Protein AF-A8ZWJ5-F1 (afdb_monomer)

Solvent-accessible surface area (backbone atoms only — not comparable to full-atom values): 8245 Å² total; per-residue (Å²): 137,86,63,91,64,47,52,75,66,52,48,45,40,52,49,36,50,34,29,23,76,35,52,59,56,53,98,83,34,82,78,17,45,70,79,47,40,74,62,24,52,53,44,32,35,52,58,47,61,75,45,59,69,69,56,41,52,49,50,57,50,48,49,54,46,48,30,52,50,44,33,36,75,68,66,72,33,96,45,52,50,66,75,50,54,60,73,55,29,31,52,45,48,53,48,31,53,73,40,68,81,63,30,38,52,52,47,51,56,50,46,66,50,43,49,61,23,40,58,65,36,69,68,48,24,62,75,70,70,58,79,79,92,62,86,76,62,70,88,69,74,70,80,71,133

Organism: Desulfosudis oleivorans (strain DSM 6200 / JCM 39069 / Hxd3) (NCBI:txid96561)

Nearest PDB structures (foldseek):
  8a40-assembly1_U  TM=2.689E-01  e=6.276E+00  Homo sapiens
  6o9l-assembly1_U  TM=2.868E-01  e=8.844E+00  Homo sapiens

Structure (mmCIF, N/CA/C/O backbone):
data_AF-A8ZWJ5-F1
#
_entry.id   AF-A8ZWJ5-F1
#
loop_
_atom_site.group_PDB
_atom_site.id
_atom_site.type_symbol
_atom_site.label_atom_id
_atom_site.label_alt_id
_atom_site.label_comp_id
_atom_site.label_asym_id
_atom_site.label_entity_id
_atom_site.label_seq_id
_atom_site.pdbx_PDB_ins_code
_atom_site.Cartn_x
_atom_site.Cartn_y
_atom_site.Cartn_z
_atom_site.occupancy
_atom_site.B_iso_or_equiv
_atom_site.auth_seq_id
_atom_site.auth_comp_id
_atom_site.auth_asym_id
_atom_site.auth_atom_id
_atom_site.pdbx_PDB_model_num
ATOM 1 N N . MET A 1 1 ? -14.281 1.307 -13.257 1.00 54.66 1 MET A N 1
ATOM 2 C CA . MET A 1 1 ? -14.278 -0.013 -12.594 1.00 54.66 1 MET A CA 1
ATOM 3 C C . MET A 1 1 ? -15.153 0.008 -11.354 1.00 54.66 1 MET A C 1
ATOM 5 O O . MET A 1 1 ? -15.077 0.962 -10.582 1.00 54.66 1 MET A O 1
ATOM 9 N N . ALA A 1 2 ? -15.980 -1.021 -11.184 1.00 68.00 2 ALA A N 1
ATOM 10 C CA . ALA A 1 2 ? -16.672 -1.304 -9.934 1.00 68.00 2 ALA A CA 1
ATOM 11 C C . ALA A 1 2 ? -15.843 -2.343 -9.166 1.00 68.00 2 ALA A C 1
ATOM 13 O O . ALA A 1 2 ? -15.641 -3.449 -9.656 1.00 68.00 2 ALA A O 1
ATOM 14 N N . TYR A 1 3 ? -15.316 -1.959 -8.008 1.00 74.25 3 TYR A N 1
ATOM 15 C CA . TYR A 1 3 ? -14.618 -2.867 -7.098 1.00 74.25 3 TYR A CA 1
ATOM 16 C C . TYR A 1 3 ? -15.647 -3.691 -6.315 1.00 74.25 3 TYR A C 1
ATOM 18 O O . TYR A 1 3 ? -16.738 -3.197 -6.019 1.00 74.25 3 TYR A O 1
ATOM 26 N N . ARG A 1 4 ? -15.318 -4.941 -5.982 1.00 78.12 4 ARG A N 1
ATOM 27 C CA . ARG A 1 4 ? -16.209 -5.846 -5.241 1.00 78.12 4 ARG A CA 1
ATOM 28 C C . ARG A 1 4 ? -16.237 -5.522 -3.754 1.00 78.12 4 ARG A C 1
ATOM 30 O O . ARG A 1 4 ? -17.282 -5.667 -3.123 1.00 78.12 4 ARG A O 1
ATOM 37 N N . THR A 1 5 ? -15.108 -5.100 -3.183 1.00 86.50 5 THR A N 1
ATOM 38 C CA . THR A 1 5 ? -14.976 -4.938 -1.729 1.00 86.50 5 THR A CA 1
ATOM 39 C C . THR A 1 5 ? -14.515 -3.546 -1.326 1.00 86.50 5 THR A C 1
ATOM 41 O O . THR A 1 5 ? -14.994 -3.017 -0.320 1.00 86.50 5 THR A O 1
ATOM 44 N N . LEU A 1 6 ? -13.611 -2.921 -2.066 1.00 89.31 6 LEU A N 1
ATOM 45 C CA . LEU A 1 6 ? -13.140 -1.575 -1.765 1.00 89.31 6 LEU A CA 1
ATOM 46 C C . LEU A 1 6 ? -14.089 -0.517 -2.339 1.00 89.31 6 LEU A C 1
ATOM 48 O O . LEU A 1 6 ? -14.586 -0.619 -3.453 1.00 89.31 6 LEU A O 1
ATOM 52 N N . SER A 1 7 ? -14.319 0.562 -1.597 1.00 92.06 7 SER A N 1
ATOM 53 C CA . SER A 1 7 ? -14.904 1.770 -2.190 1.00 92.06 7 SER A CA 1
ATOM 54 C C . SER A 1 7 ? -13.921 2.415 -3.173 1.00 92.06 7 SER A C 1
ATOM 56 O O . SER A 1 7 ? -12.703 2.261 -3.046 1.00 92.06 7 SER A O 1
ATOM 58 N N . ARG A 1 8 ? -14.425 3.237 -4.104 1.00 90.38 8 ARG A N 1
ATOM 59 C CA . ARG A 1 8 ? -13.576 3.992 -5.046 1.00 90.38 8 ARG A CA 1
ATOM 60 C C . ARG A 1 8 ? -12.475 4.785 -4.335 1.00 90.38 8 ARG A C 1
ATOM 62 O O . ARG A 1 8 ? -11.346 4.832 -4.810 1.00 90.38 8 ARG A O 1
ATOM 69 N N . ARG A 1 9 ? -12.794 5.372 -3.179 1.00 92.00 9 ARG A N 1
ATOM 70 C CA . ARG A 1 9 ? -11.829 6.120 -2.370 1.00 92.00 9 ARG A CA 1
ATOM 71 C C . ARG A 1 9 ? -10.761 5.217 -1.749 1.00 92.00 9 ARG A C 1
ATOM 73 O O . ARG A 1 9 ? -9.591 5.572 -1.766 1.00 92.00 9 ARG A O 1
ATOM 80 N N . GLN A 1 10 ? -11.139 4.053 -1.228 1.00 93.75 10 GLN A N 1
ATOM 81 C CA . GLN A 1 10 ? -10.179 3.093 -0.670 1.00 93.75 10 GLN A CA 1
ATOM 82 C C . GLN A 1 10 ? -9.230 2.547 -1.735 1.00 93.75 10 GLN A C 1
ATOM 84 O O . GLN A 1 10 ? -8.036 2.443 -1.475 1.00 93.75 10 GLN A O 1
ATOM 89 N N . ALA A 1 11 ? -9.730 2.288 -2.944 1.00 92.31 11 ALA A N 1
ATOM 90 C CA . ALA A 1 11 ? -8.881 1.908 -4.068 1.00 92.31 11 ALA A CA 1
ATOM 91 C C . ALA A 1 11 ? -7.889 3.023 -4.447 1.00 92.31 11 ALA A C 1
ATOM 93 O O . ALA A 1 11 ? -6.722 2.743 -4.690 1.00 92.31 11 ALA A O 1
ATOM 94 N N . GLN A 1 12 ? -8.311 4.294 -4.426 1.00 92.88 12 GLN A N 1
ATOM 95 C CA . GLN A 1 12 ? -7.409 5.433 -4.657 1.00 92.88 12 GLN A CA 1
ATOM 96 C C . GLN A 1 12 ? -6.329 5.565 -3.578 1.00 92.88 12 GLN A C 1
ATOM 98 O O . GLN A 1 12 ? -5.187 5.891 -3.896 1.00 92.88 12 GLN A O 1
ATOM 103 N N . ILE A 1 13 ? -6.672 5.307 -2.313 1.00 94.38 13 ILE A N 1
ATOM 104 C CA . ILE A 1 13 ? -5.694 5.281 -1.219 1.00 94.38 13 ILE A CA 1
ATOM 105 C C . ILE A 1 13 ? -4.692 4.154 -1.458 1.00 94.38 13 ILE A C 1
ATOM 107 O O . ILE A 1 13 ? -3.491 4.402 -1.447 1.00 94.38 13 ILE A O 1
ATOM 111 N N . LEU A 1 14 ? -5.175 2.939 -1.731 1.00 92.88 14 LEU A N 1
ATOM 112 C CA . LEU A 1 14 ? -4.317 1.786 -1.988 1.00 92.88 14 LEU A CA 1
ATOM 113 C C . LEU A 1 14 ? -3.399 2.030 -3.194 1.00 92.88 14 LEU A C 1
ATOM 115 O O . LEU A 1 14 ? -2.212 1.738 -3.113 1.00 92.88 14 LEU A O 1
ATOM 119 N N . LEU A 1 15 ? -3.908 2.653 -4.260 1.00 92.38 15 LEU A N 1
ATOM 120 C CA . LEU A 1 15 ? -3.113 3.069 -5.414 1.00 92.38 15 LEU A CA 1
ATOM 121 C C . LEU A 1 15 ? -1.992 4.036 -5.022 1.00 92.38 15 LEU A C 1
ATOM 123 O O . LEU A 1 15 ? -0.844 3.828 -5.401 1.00 92.38 15 LEU A O 1
ATOM 127 N N . ALA A 1 16 ? -2.310 5.085 -4.261 1.00 92.25 16 ALA A N 1
ATOM 128 C CA . ALA A 1 16 ? -1.316 6.056 -3.809 1.00 92.25 16 ALA A CA 1
ATOM 129 C C . ALA A 1 16 ? -0.244 5.398 -2.923 1.00 92.25 16 ALA A C 1
ATOM 131 O O . ALA A 1 16 ? 0.942 5.678 -3.075 1.00 92.25 16 ALA A O 1
ATOM 132 N N . LEU A 1 17 ? -0.642 4.466 -2.057 1.00 91.88 17 LEU A N 1
ATOM 133 C CA . LEU A 1 17 ? 0.293 3.665 -1.268 1.00 91.88 17 LEU A CA 1
ATOM 134 C C . LEU A 1 17 ? 1.174 2.785 -2.160 1.00 91.88 17 LEU A C 1
ATOM 136 O O . LEU A 1 17 ? 2.387 2.771 -1.979 1.00 91.88 17 LEU A O 1
ATOM 140 N N . GLY A 1 18 ? 0.594 2.128 -3.166 1.00 90.31 18 GLY A N 1
ATOM 141 C CA . GLY A 1 18 ? 1.338 1.333 -4.141 1.00 90.31 18 GLY A CA 1
ATOM 142 C C . GLY A 1 18 ? 2.395 2.148 -4.883 1.00 90.31 18 GLY A C 1
ATOM 143 O O . GLY A 1 18 ? 3.528 1.695 -5.009 1.00 90.31 18 GLY A O 1
ATOM 144 N N . ARG A 1 19 ? 2.069 3.383 -5.282 1.00 89.06 19 ARG A N 1
ATOM 145 C CA . ARG A 1 19 ? 3.024 4.319 -5.902 1.00 89.06 19 ARG A CA 1
ATOM 146 C C . ARG A 1 19 ? 4.182 4.695 -4.982 1.00 89.06 19 ARG A C 1
ATOM 148 O O . ARG A 1 19 ? 5.304 4.801 -5.447 1.00 89.06 19 ARG A O 1
ATOM 155 N N . GLY A 1 20 ? 3.912 4.884 -3.691 1.00 87.38 20 GLY A N 1
ATOM 156 C CA . GLY A 1 20 ? 4.958 5.184 -2.711 1.00 87.38 20 GLY A CA 1
ATOM 157 C C . GLY A 1 20 ? 5.842 3.987 -2.361 1.00 87.38 20 GLY A C 1
ATOM 158 O O . GLY A 1 20 ? 6.990 4.177 -1.980 1.00 87.38 20 GLY A O 1
ATOM 159 N N . MET A 1 21 ? 5.315 2.762 -2.449 1.00 89.56 21 MET A N 1
ATOM 160 C CA . MET A 1 21 ? 6.057 1.542 -2.104 1.00 89.56 21 MET A CA 1
ATOM 161 C C . MET A 1 21 ? 6.813 0.938 -3.288 1.00 89.56 21 MET A C 1
ATOM 163 O O . MET A 1 21 ? 7.826 0.275 -3.081 1.00 89.56 21 MET A O 1
ATOM 167 N N . ILE A 1 22 ? 6.299 1.122 -4.504 1.00 86.81 22 ILE A N 1
ATOM 168 C CA . ILE A 1 22 ? 6.894 0.647 -5.756 1.00 86.81 22 ILE A CA 1
ATOM 169 C C . ILE A 1 22 ? 6.909 1.827 -6.743 1.00 86.81 22 ILE A C 1
ATOM 171 O O . ILE A 1 22 ? 6.097 1.862 -7.683 1.00 86.81 22 ILE A O 1
ATOM 175 N N . PRO A 1 23 ? 7.773 2.831 -6.498 1.00 80.94 23 PRO A N 1
ATOM 176 C CA . PRO A 1 23 ? 7.912 3.967 -7.394 1.00 80.94 23 PRO A CA 1
ATOM 177 C C . PRO A 1 23 ? 8.493 3.521 -8.736 1.00 80.94 23 PRO A C 1
ATOM 179 O O . PRO A 1 23 ? 9.144 2.477 -8.850 1.00 80.94 23 PRO A O 1
ATOM 182 N N . ALA A 1 24 ? 8.265 4.320 -9.772 1.00 76.00 24 ALA A N 1
ATOM 183 C CA . ALA A 1 24 ? 8.962 4.118 -11.034 1.00 76.00 24 ALA A CA 1
ATOM 184 C C . ALA A 1 24 ? 10.446 4.485 -10.857 1.00 76.00 24 ALA A C 1
ATOM 186 O O . ALA A 1 24 ? 10.767 5.627 -10.542 1.00 76.00 24 ALA A O 1
ATOM 187 N N . GLY A 1 25 ? 11.369 3.552 -11.102 1.00 66.06 25 GLY A N 1
ATOM 188 C CA . GLY A 1 25 ? 12.816 3.784 -10.967 1.00 66.06 25 GLY A CA 1
ATOM 189 C C . GLY A 1 25 ? 13.435 4.614 -12.102 1.00 66.06 25 GLY A C 1
ATOM 190 O O . GLY A 1 25 ? 14.643 4.540 -12.340 1.00 66.06 25 GLY A O 1
ATOM 191 N N . GLY A 1 26 ? 12.616 5.361 -12.848 1.00 67.12 26 GLY A N 1
ATOM 192 C CA . GLY A 1 26 ? 13.038 6.186 -13.976 1.00 67.12 26 GLY A CA 1
ATOM 193 C C . GLY A 1 26 ? 13.740 5.372 -15.080 1.00 67.12 26 GLY A C 1
ATOM 194 O O . GLY A 1 26 ? 13.241 4.312 -15.461 1.00 67.12 26 GLY A O 1
ATOM 195 N N . PRO A 1 27 ? 14.888 5.833 -15.614 1.00 55.75 27 PRO A N 1
ATOM 196 C CA . PRO A 1 27 ? 15.546 5.214 -16.770 1.00 55.75 27 PRO A CA 1
ATOM 197 C C . PRO A 1 27 ? 16.119 3.810 -16.509 1.00 55.75 27 PRO A C 1
ATOM 199 O O . PRO A 1 27 ? 16.469 3.121 -17.463 1.00 55.75 27 PRO A O 1
ATOM 202 N N . HIS A 1 28 ? 16.215 3.373 -15.248 1.00 54.84 28 HIS A N 1
ATOM 203 C CA . HIS A 1 28 ? 16.781 2.068 -14.883 1.00 54.84 28 HIS A CA 1
ATOM 204 C C . HIS A 1 28 ? 15.722 0.998 -14.582 1.00 54.84 28 HIS A C 1
ATOM 206 O O . HIS A 1 28 ? 15.992 -0.185 -14.763 1.00 54.84 28 HIS A O 1
ATOM 212 N N . PHE A 1 29 ? 14.520 1.399 -14.157 1.00 61.22 29 PHE A N 1
ATOM 213 C CA . PHE A 1 29 ? 13.393 0.505 -13.880 1.00 61.22 29 PHE A CA 1
ATOM 214 C C . PHE A 1 29 ? 12.093 1.182 -14.324 1.00 61.22 29 PHE A C 1
ATOM 216 O O . PHE A 1 29 ? 11.485 1.951 -13.580 1.00 61.22 29 PHE A O 1
ATOM 223 N N . ALA A 1 30 ? 11.662 0.888 -15.551 1.00 66.12 30 ALA A 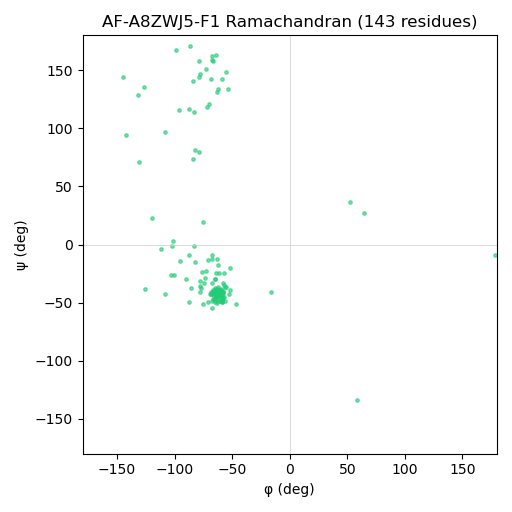N 1
ATOM 224 C CA . ALA A 1 30 ? 10.508 1.541 -16.171 1.00 66.12 30 ALA A CA 1
ATOM 225 C C . ALA A 1 30 ? 9.150 1.140 -15.557 1.00 66.12 30 ALA A C 1
ATOM 227 O O . ALA A 1 30 ? 8.145 1.794 -15.825 1.00 66.12 30 ALA A O 1
ATOM 228 N N . LEU A 1 31 ? 9.094 0.082 -14.737 1.00 75.94 31 LEU A N 1
ATOM 229 C CA . LEU A 1 31 ? 7.840 -0.456 -14.210 1.00 75.94 31 LEU A CA 1
ATOM 230 C C . LEU A 1 31 ? 7.655 -0.166 -12.712 1.00 75.94 31 LEU A C 1
ATOM 232 O O . LEU A 1 31 ? 8.129 -0.905 -11.856 1.00 75.94 31 LEU A O 1
ATOM 236 N N . GLY A 1 32 ? 6.906 0.893 -12.408 1.00 79.62 32 GLY A N 1
ATOM 237 C CA . GLY A 1 32 ? 6.328 1.155 -11.077 1.00 79.62 32 GLY A CA 1
ATOM 238 C C . GLY A 1 32 ? 4.855 0.731 -10.967 1.00 79.62 32 GLY A C 1
ATOM 239 O O . GLY A 1 32 ? 4.189 0.538 -11.987 1.00 79.62 32 GLY A O 1
ATOM 240 N N . ALA A 1 33 ? 4.302 0.678 -9.749 1.00 80.81 33 ALA A N 1
ATOM 241 C CA . ALA A 1 33 ? 2.908 0.264 -9.502 1.00 80.81 33 ALA A CA 1
ATOM 242 C C . ALA A 1 33 ? 1.856 1.100 -10.252 1.00 80.81 33 ALA A C 1
ATOM 244 O O . ALA A 1 33 ? 0.758 0.615 -10.521 1.00 80.81 33 ALA A O 1
ATOM 245 N N . VAL A 1 34 ? 2.171 2.346 -10.615 1.00 83.06 34 VAL A N 1
ATOM 246 C CA . VAL A 1 34 ? 1.265 3.201 -11.398 1.00 83.06 34 VAL A CA 1
ATOM 247 C C . VAL A 1 34 ? 1.001 2.660 -12.809 1.00 83.06 34 VAL A C 1
ATOM 249 O O . VAL A 1 34 ? -0.086 2.866 -13.336 1.00 83.06 34 VAL A 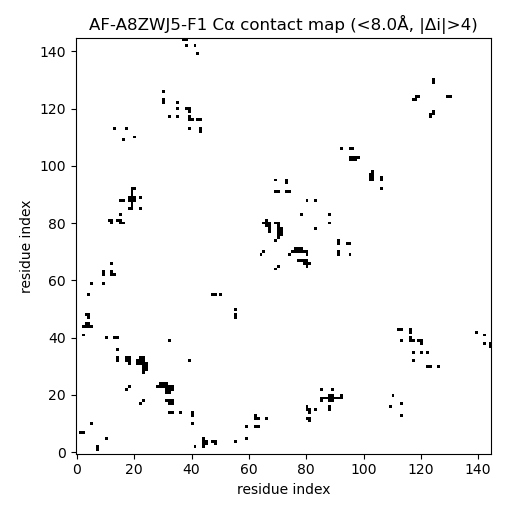O 1
ATOM 252 N N . HIS A 1 35 ? 1.953 1.935 -13.402 1.00 82.81 35 HIS A N 1
ATOM 253 C CA . HIS A 1 35 ? 1.880 1.490 -14.799 1.00 82.81 35 HIS A CA 1
ATOM 254 C C . HIS A 1 35 ? 0.930 0.313 -15.007 1.00 82.81 35 HIS A C 1
ATOM 256 O O . HIS A 1 35 ? 0.412 0.123 -16.099 1.00 82.81 35 HIS A O 1
ATOM 262 N N . VAL A 1 36 ? 0.686 -0.458 -13.949 1.00 80.25 36 VAL A N 1
ATOM 263 C CA . VAL A 1 36 ? -0.199 -1.632 -13.955 1.00 80.25 36 VAL A CA 1
ATOM 264 C C . VAL A 1 36 ? -1.352 -1.473 -12.966 1.00 80.25 36 VAL A C 1
ATOM 266 O O . VAL A 1 36 ? -1.923 -2.460 -12.501 1.00 80.25 36 VAL A O 1
ATOM 269 N N . ALA A 1 37 ? -1.676 -0.220 -12.621 1.00 83.69 37 ALA A N 1
ATOM 270 C CA . ALA A 1 37 ? -2.633 0.156 -11.584 1.00 83.69 37 ALA A CA 1
ATOM 271 C C . ALA A 1 37 ? -3.942 -0.631 -11.667 1.00 83.69 37 ALA A C 1
ATOM 273 O O . ALA A 1 37 ? -4.358 -1.236 -10.682 1.00 83.69 37 ALA A O 1
ATOM 274 N N . ASP A 1 38 ? -4.552 -0.676 -12.848 1.00 83.00 38 ASP A N 1
ATOM 275 C CA . ASP A 1 38 ? -5.857 -1.308 -13.037 1.00 83.00 38 ASP A CA 1
ATOM 276 C C . ASP A 1 38 ? -5.817 -2.821 -12.787 1.00 83.00 38 ASP A C 1
ATOM 278 O O . ASP A 1 38 ? -6.729 -3.386 -12.180 1.00 83.00 38 ASP A O 1
ATOM 282 N N . GLN A 1 39 ? -4.725 -3.477 -13.179 1.00 84.31 39 GLN A N 1
ATOM 283 C CA . GLN A 1 39 ? -4.562 -4.922 -13.054 1.00 84.31 39 GLN A CA 1
ATOM 284 C C . GLN A 1 39 ? -4.276 -5.314 -11.604 1.00 84.31 39 GLN A C 1
ATOM 286 O O . GLN A 1 39 ? -4.957 -6.176 -11.045 1.00 84.31 39 GLN A O 1
ATOM 291 N N . TRP A 1 40 ? -3.288 -4.685 -10.959 1.00 86.88 40 TRP A N 1
ATOM 292 C CA . TRP A 1 40 ? -2.917 -5.090 -9.604 1.00 86.88 40 TRP A CA 1
ATOM 293 C C . TRP A 1 40 ? -3.943 -4.631 -8.563 1.00 86.88 40 TRP A C 1
ATOM 295 O O . TRP A 1 40 ? -4.185 -5.368 -7.610 1.00 86.88 40 TRP A O 1
ATOM 305 N N . LEU A 1 41 ? -4.609 -3.481 -8.743 1.00 88.88 41 LEU A N 1
ATOM 306 C CA . LEU A 1 41 ? -5.685 -3.059 -7.835 1.00 88.88 41 LEU A CA 1
ATOM 307 C C . LEU A 1 41 ? -6.874 -4.015 -7.895 1.00 88.88 41 LEU A C 1
ATOM 309 O O . LEU A 1 41 ? -7.427 -4.353 -6.849 1.00 88.88 41 LEU A O 1
ATOM 313 N N . ALA A 1 42 ? -7.251 -4.479 -9.091 1.00 86.56 42 ALA A N 1
ATOM 314 C CA . ALA A 1 42 ? -8.300 -5.482 -9.239 1.00 86.56 42 ALA A CA 1
ATOM 315 C C . ALA A 1 42 ? -7.917 -6.798 -8.543 1.00 86.56 42 ALA A C 1
ATOM 317 O O . ALA A 1 42 ? -8.742 -7.398 -7.854 1.00 86.56 42 ALA A O 1
ATOM 318 N N . ARG A 1 43 ? -6.647 -7.216 -8.644 1.00 85.44 43 ARG A N 1
ATOM 319 C CA . ARG A 1 43 ? -6.132 -8.401 -7.935 1.00 85.44 43 ARG A CA 1
ATOM 320 C C . ARG A 1 43 ? -6.122 -8.219 -6.421 1.00 85.44 43 ARG A C 1
ATOM 322 O O . ARG A 1 43 ? -6.497 -9.144 -5.705 1.00 85.44 43 ARG A O 1
ATOM 329 N N . ALA A 1 44 ? -5.730 -7.044 -5.935 1.00 88.44 44 ALA A N 1
ATOM 330 C CA . ALA A 1 44 ? -5.753 -6.727 -4.512 1.00 88.44 44 ALA A CA 1
ATOM 331 C C . ALA A 1 44 ? -7.190 -6.737 -3.967 1.00 88.44 44 ALA A C 1
ATOM 333 O O . ALA A 1 44 ? -7.453 -7.381 -2.955 1.00 88.44 44 ALA A O 1
ATOM 334 N N . ASP A 1 45 ? -8.139 -6.098 -4.661 1.00 90.06 45 ASP A N 1
ATOM 335 C CA . ASP A 1 45 ? -9.561 -6.122 -4.291 1.00 90.06 45 ASP A CA 1
ATOM 336 C C . ASP A 1 45 ? -10.125 -7.550 -4.298 1.00 90.06 45 ASP A C 1
ATOM 338 O O . ASP A 1 45 ? -10.806 -7.948 -3.351 1.00 90.06 45 ASP A O 1
ATOM 342 N N . TYR A 1 46 ? -9.769 -8.360 -5.301 1.00 88.06 46 TYR A N 1
ATOM 343 C CA . TYR A 1 46 ? -10.153 -9.768 -5.350 1.00 88.06 46 TYR A CA 1
ATOM 344 C C . TYR A 1 46 ? -9.608 -10.558 -4.154 1.00 88.06 46 TYR A C 1
ATOM 346 O O . TYR A 1 46 ? -10.376 -11.244 -3.475 1.00 88.06 46 TYR A O 1
ATOM 354 N N . ALA A 1 47 ? -8.317 -10.423 -3.840 1.00 87.25 47 ALA A N 1
ATOM 355 C CA . ALA A 1 47 ? -7.706 -11.094 -2.696 1.00 87.25 47 ALA A CA 1
ATOM 356 C C . ALA A 1 47 ? -8.387 -10.695 -1.377 1.00 87.25 47 ALA A C 1
ATOM 358 O O . ALA A 1 47 ? -8.713 -11.560 -0.565 1.00 87.25 47 ALA A O 1
ATOM 359 N N . ILE A 1 48 ? -8.679 -9.402 -1.196 1.00 89.56 48 ILE A N 1
ATOM 360 C CA . ILE A 1 48 ? -9.401 -8.887 -0.025 1.00 89.56 48 ILE A CA 1
ATOM 361 C C . ILE A 1 48 ? -10.814 -9.481 0.044 1.00 89.56 48 ILE A C 1
ATOM 363 O O . ILE A 1 48 ? -11.254 -9.872 1.123 1.00 89.56 48 ILE A O 1
ATOM 367 N N . SER A 1 49 ? -11.509 -9.622 -1.089 1.00 89.62 49 SER A N 1
ATOM 368 C CA . SER A 1 49 ? -12.874 -10.168 -1.133 1.00 89.62 49 SER A CA 1
ATOM 369 C C . SER A 1 49 ? -12.985 -11.612 -0.625 1.00 89.62 49 SER A C 1
ATOM 371 O O . SER A 1 49 ? -14.048 -12.022 -0.160 1.00 89.62 49 SER A O 1
ATOM 373 N N . ARG A 1 50 ? -11.885 -12.376 -0.676 1.00 89.44 50 ARG A N 1
ATOM 374 C CA . ARG A 1 50 ? -11.805 -13.770 -0.206 1.00 89.44 50 ARG A CA 1
ATOM 375 C C . ARG A 1 50 ? -11.452 -13.881 1.280 1.00 89.44 50 ARG A C 1
ATOM 377 O O . ARG A 1 50 ? -11.513 -14.973 1.837 1.00 89.44 50 ARG A O 1
ATOM 384 N N . MET A 1 51 ? -11.086 -12.775 1.928 1.00 91.38 51 MET A N 1
ATOM 385 C CA . MET A 1 51 ? -10.747 -12.756 3.351 1.00 91.38 51 MET A CA 1
ATOM 386 C C . MET A 1 51 ? -12.006 -12.764 4.233 1.00 91.38 51 MET A C 1
ATOM 388 O O . MET A 1 51 ? -13.066 -12.313 3.792 1.00 91.38 51 MET A O 1
ATOM 392 N N . PRO A 1 52 ? -11.907 -13.199 5.504 1.00 94.75 52 PRO A N 1
ATOM 393 C CA . PRO A 1 52 ? -12.999 -13.077 6.465 1.00 94.75 52 PRO A CA 1
ATOM 394 C C . PRO A 1 52 ? -13.485 -11.629 6.613 1.00 94.75 52 PRO A C 1
ATOM 396 O O . PRO A 1 52 ? -12.696 -10.686 6.545 1.00 94.75 52 PRO A O 1
ATOM 399 N N . PHE A 1 53 ? -14.779 -11.447 6.888 1.00 92.62 53 PHE A N 1
ATOM 400 C CA . PHE A 1 53 ? -15.408 -10.123 6.992 1.00 92.62 53 PHE A CA 1
ATOM 401 C C . PHE A 1 53 ? -14.678 -9.170 7.956 1.00 92.62 53 PHE A C 1
ATOM 403 O O . PHE A 1 53 ? -14.465 -8.003 7.630 1.00 92.62 53 PHE A O 1
ATOM 410 N N . LEU A 1 54 ? -14.244 -9.668 9.120 1.00 93.62 54 LEU A N 1
ATOM 411 C CA . LEU A 1 54 ? -13.500 -8.865 10.098 1.00 93.62 54 LEU A CA 1
ATOM 412 C C . LEU A 1 54 ? -12.166 -8.361 9.536 1.00 93.62 54 LEU A C 1
ATOM 414 O O . LEU A 1 54 ? -11.799 -7.210 9.763 1.00 93.62 54 LEU A O 1
ATOM 418 N N . THR A 1 55 ? -11.470 -9.186 8.754 1.00 92.19 55 THR A N 1
ATOM 419 C CA . THR A 1 55 ? -10.231 -8.799 8.073 1.00 92.19 55 THR A CA 1
ATOM 420 C C . THR A 1 55 ? -10.505 -7.743 7.007 1.00 92.19 55 THR A C 1
ATOM 422 O O . THR A 1 55 ? -9.793 -6.743 6.948 1.00 92.19 55 THR A O 1
ATOM 425 N N . GLN A 1 56 ? -11.573 -7.900 6.217 1.00 92.69 56 GLN A N 1
ATOM 426 C CA . GLN A 1 56 ? -11.979 -6.893 5.229 1.00 92.69 56 GLN A CA 1
ATOM 427 C C . GLN A 1 56 ? -12.274 -5.544 5.893 1.00 92.69 56 GLN A C 1
ATOM 429 O O . GLN A 1 56 ? -11.805 -4.503 5.430 1.00 92.69 56 GLN A O 1
ATOM 434 N N . LEU A 1 57 ? -13.024 -5.553 7.000 1.00 94.62 57 LEU A N 1
ATOM 435 C CA . LEU A 1 57 ? -13.314 -4.349 7.774 1.00 94.62 57 LEU A CA 1
ATOM 436 C C . LEU A 1 57 ? -12.030 -3.731 8.341 1.00 94.62 57 LEU A C 1
ATOM 438 O O . LEU A 1 57 ? -11.837 -2.522 8.221 1.00 94.62 57 LEU A O 1
ATOM 442 N N . GLY A 1 58 ? -11.133 -4.555 8.886 1.00 94.12 58 GLY A N 1
ATOM 443 C CA . GLY A 1 58 ? -9.828 -4.123 9.379 1.00 94.12 58 GLY A CA 1
ATOM 444 C C . GLY A 1 58 ? -9.005 -3.419 8.300 1.00 94.12 58 GLY A C 1
ATOM 445 O O . GLY A 1 58 ? -8.502 -2.325 8.535 1.00 94.12 58 GLY A O 1
ATOM 446 N N . ILE A 1 59 ? -8.950 -3.975 7.088 1.00 94.12 59 ILE A N 1
ATOM 447 C CA . ILE A 1 59 ? -8.254 -3.366 5.943 1.00 94.12 59 ILE A CA 1
ATOM 448 C C . ILE A 1 59 ? -8.903 -2.038 5.549 1.00 94.12 59 ILE A C 1
ATOM 450 O O . ILE A 1 59 ? -8.215 -1.038 5.348 1.00 94.12 59 ILE A O 1
ATOM 454 N N . ARG A 1 60 ? -10.236 -1.991 5.474 1.00 94.00 60 ARG A N 1
ATOM 455 C CA . ARG A 1 60 ? -10.976 -0.763 5.153 1.00 94.00 60 ARG A CA 1
ATOM 456 C C . ARG A 1 60 ? -10.684 0.358 6.152 1.00 94.00 60 ARG A C 1
ATOM 458 O O . ARG A 1 60 ? -10.483 1.496 5.728 1.00 94.00 60 ARG A O 1
ATOM 465 N N . LEU A 1 61 ? -10.656 0.039 7.446 1.00 94.31 61 LEU A N 1
ATOM 466 C CA . LEU A 1 61 ? -10.319 0.982 8.513 1.00 94.31 61 LEU A CA 1
ATOM 467 C C . LEU A 1 61 ? -8.844 1.387 8.459 1.00 94.31 61 LEU A C 1
ATOM 469 O O . LEU A 1 61 ? -8.541 2.570 8.590 1.00 94.31 61 LEU A O 1
ATOM 473 N N . LEU A 1 62 ? -7.946 0.435 8.193 1.00 93.94 62 LEU A N 1
ATOM 474 C CA . LEU A 1 62 ? -6.517 0.688 8.039 1.00 93.94 62 LEU A CA 1
ATOM 475 C C . LEU A 1 62 ? -6.242 1.697 6.923 1.00 93.94 62 LEU A C 1
ATOM 477 O O . LEU A 1 62 ? -5.499 2.649 7.133 1.00 93.94 62 LEU A O 1
ATOM 481 N N . LEU A 1 63 ? -6.877 1.537 5.758 1.00 94.44 63 LEU A N 1
ATOM 482 C CA . LEU A 1 63 ? -6.713 2.461 4.632 1.00 94.44 63 LEU A CA 1
ATOM 483 C C . LEU A 1 63 ? -7.168 3.880 4.987 1.00 94.44 63 LEU A C 1
ATOM 485 O O . LEU A 1 63 ? -6.480 4.843 4.663 1.00 94.44 63 LEU A O 1
ATOM 489 N N . VAL A 1 64 ? -8.299 4.025 5.683 1.00 93.06 64 VAL A N 1
ATOM 490 C CA . VAL A 1 64 ? -8.784 5.342 6.127 1.00 93.06 64 VAL A CA 1
ATOM 491 C C . VAL A 1 64 ? -7.853 5.945 7.177 1.00 93.06 64 VAL A C 1
ATOM 493 O O . VAL A 1 64 ? -7.539 7.132 7.104 1.00 93.06 64 VAL A O 1
ATOM 496 N N . PHE A 1 65 ? -7.378 5.137 8.127 1.00 92.00 65 PHE A N 1
ATOM 497 C CA . PHE A 1 65 ? -6.409 5.576 9.126 1.00 92.00 65 PHE A CA 1
ATOM 498 C C . PHE A 1 65 ? -5.134 6.090 8.456 1.00 92.00 65 PHE A C 1
ATOM 500 O O . PHE A 1 65 ? -4.694 7.199 8.743 1.00 92.00 65 PHE A O 1
ATOM 507 N N . VAL A 1 66 ? -4.581 5.334 7.511 1.00 92.06 66 VAL A N 1
ATOM 508 C CA . VAL A 1 66 ? -3.377 5.720 6.773 1.00 92.06 66 VAL A CA 1
ATOM 509 C C . VAL A 1 66 ? -3.610 6.989 5.945 1.00 92.06 66 VAL A C 1
ATOM 511 O O . VAL A 1 66 ? -2.763 7.875 5.964 1.00 92.06 66 VAL A O 1
ATOM 514 N N . ASP A 1 67 ? -4.761 7.140 5.281 1.00 94.31 67 ASP A N 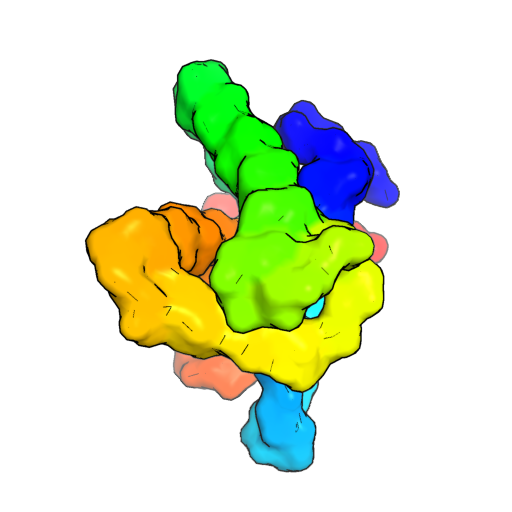1
ATOM 515 C CA . ASP A 1 67 ? -5.061 8.322 4.453 1.00 94.31 67 ASP A CA 1
ATOM 516 C C . ASP A 1 67 ? -4.951 9.647 5.224 1.00 94.31 67 ASP A C 1
ATOM 518 O O . ASP A 1 67 ? -4.504 10.652 4.672 1.00 94.31 67 ASP A O 1
ATOM 522 N N . TYR A 1 68 ? -5.344 9.647 6.499 1.00 87.62 68 TYR A N 1
ATOM 523 C CA . TYR A 1 68 ? -5.442 10.863 7.307 1.00 87.62 68 TYR A CA 1
ATOM 524 C C . TYR A 1 68 ? -4.367 10.981 8.386 1.00 87.62 68 TYR A C 1
ATOM 526 O O . TYR A 1 68 ? -3.815 12.062 8.589 1.00 87.62 68 TYR A O 1
ATOM 534 N N . ALA A 1 69 ? -4.063 9.896 9.095 1.00 90.06 69 ALA A N 1
ATOM 535 C CA . ALA A 1 69 ? -3.181 9.933 10.253 1.00 90.06 69 ALA A CA 1
ATOM 536 C C . ALA A 1 69 ? -1.707 9.999 9.846 1.00 90.06 69 ALA A C 1
ATOM 538 O O . ALA A 1 69 ? -0.927 10.742 10.438 1.00 90.06 69 ALA A O 1
ATOM 539 N N . TRP A 1 70 ? -1.305 9.254 8.818 1.00 90.88 70 TRP A N 1
ATOM 540 C CA . TRP A 1 70 ? 0.104 9.147 8.444 1.00 90.88 70 TRP A CA 1
ATOM 541 C C . TRP A 1 70 ? 0.721 10.454 7.943 1.00 90.88 70 TRP A C 1
ATOM 543 O O . TRP A 1 70 ? 1.786 10.822 8.445 1.00 90.88 70 TRP A O 1
ATOM 553 N N . PRO A 1 71 ? 0.086 11.210 7.027 1.00 90.88 71 PRO A N 1
ATOM 554 C CA . PRO A 1 71 ? 0.606 12.514 6.624 1.00 90.88 71 PRO A CA 1
ATOM 555 C C . PRO A 1 71 ? 0.754 13.477 7.808 1.00 90.88 71 PRO A C 1
ATOM 557 O O . PRO A 1 71 ? 1.706 14.258 7.861 1.00 90.88 71 PRO A O 1
ATOM 560 N N . VAL A 1 72 ? -0.129 13.384 8.806 1.00 91.00 72 VAL A N 1
ATOM 561 C CA . VAL A 1 72 ? -0.044 14.189 10.028 1.00 91.00 72 VAL A CA 1
ATOM 562 C C . VAL A 1 72 ? 1.131 13.740 10.899 1.00 91.00 72 VAL A C 1
ATOM 564 O O . VAL A 1 72 ? 1.952 14.572 11.274 1.00 91.00 72 VAL A O 1
ATOM 567 N N . PHE A 1 73 ? 1.270 12.444 11.177 1.00 89.06 73 PHE A N 1
ATOM 568 C CA . PHE A 1 73 ? 2.326 11.943 12.060 1.00 89.06 73 PHE A CA 1
ATOM 569 C C . PHE A 1 73 ? 3.730 12.060 11.453 1.00 89.06 73 PHE A C 1
ATOM 571 O O . PHE A 1 73 ? 4.662 12.483 12.136 1.00 89.06 73 PHE A O 1
ATOM 578 N N . PHE A 1 74 ? 3.890 11.740 10.169 1.00 88.75 74 PHE A N 1
ATOM 579 C CA . PHE A 1 74 ? 5.210 11.602 9.545 1.00 88.75 74 PHE A CA 1
ATOM 580 C C . PHE A 1 74 ? 5.616 12.791 8.674 1.00 88.75 74 PHE A C 1
ATOM 582 O O . PHE A 1 74 ? 6.812 13.052 8.519 1.00 88.75 74 PHE A O 1
ATOM 589 N N . LEU A 1 75 ? 4.656 13.543 8.126 1.00 89.06 75 LEU A N 1
ATOM 590 C CA . LEU A 1 75 ? 4.926 14.749 7.328 1.00 89.06 75 LEU A CA 1
ATOM 591 C C . LEU A 1 75 ? 4.473 16.042 8.016 1.00 89.06 75 LEU A C 1
ATOM 593 O O . LEU A 1 75 ?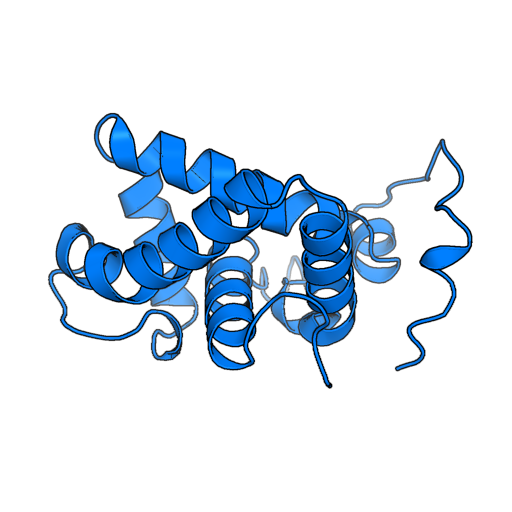 4.716 17.118 7.470 1.00 89.06 75 LEU A O 1
ATOM 597 N N . ARG A 1 76 ? 3.832 15.960 9.195 1.00 88.31 76 ARG A N 1
ATOM 598 C CA . ARG A 1 76 ? 3.236 17.107 9.907 1.00 88.31 76 ARG A CA 1
ATOM 599 C C . ARG A 1 76 ? 2.292 17.922 9.019 1.00 88.31 76 ARG A C 1
ATOM 601 O O . ARG A 1 76 ? 2.250 19.147 9.103 1.00 88.31 76 ARG A O 1
ATOM 608 N N . ARG A 1 77 ? 1.549 17.248 8.133 1.00 88.12 77 ARG A N 1
ATOM 609 C CA . ARG A 1 77 ? 0.690 17.899 7.137 1.00 88.12 77 ARG A CA 1
ATOM 610 C C . ARG A 1 77 ? -0.700 17.284 7.113 1.00 88.12 77 ARG A C 1
ATOM 612 O O . ARG A 1 77 ? -0.847 16.080 6.943 1.00 88.12 77 ARG A O 1
ATOM 619 N N . PHE A 1 78 ? -1.721 18.132 7.209 1.00 90.50 78 PHE A N 1
ATOM 620 C CA . PHE A 1 78 ? -3.114 17.714 7.077 1.00 90.50 78 PHE A CA 1
ATOM 621 C C . PHE A 1 78 ? -3.497 17.619 5.596 1.00 90.50 78 PHE A C 1
ATOM 623 O O . PHE A 1 78 ? -4.021 18.555 4.992 1.00 90.50 78 PHE A O 1
ATOM 630 N N . VAL A 1 79 ? -3.139 16.501 4.972 1.00 91.62 79 VAL A N 1
ATOM 631 C CA . VAL A 1 79 ? -3.393 16.229 3.555 1.00 91.62 79 VAL A CA 1
ATOM 632 C C . VAL A 1 79 ? -3.676 14.744 3.377 1.00 91.62 79 VAL A C 1
ATOM 634 O O . VAL A 1 79 ? -3.077 13.932 4.064 1.00 91.62 79 VAL A O 1
ATOM 637 N N . SER A 1 80 ? -4.579 14.397 2.461 1.00 92.50 80 SER A N 1
ATOM 638 C CA . SER A 1 80 ? -4.820 12.999 2.089 1.00 92.50 80 SER A CA 1
ATOM 639 C C . SER A 1 80 ? -3.611 12.427 1.351 1.00 92.50 80 SER A C 1
ATOM 641 O O . SER A 1 80 ? -3.019 13.109 0.508 1.00 92.50 80 SER A O 1
ATOM 643 N N . VAL A 1 81 ? -3.300 11.157 1.612 1.00 92.31 81 VAL A N 1
ATOM 644 C CA . VAL A 1 81 ? -2.246 10.404 0.912 1.00 92.31 81 VAL A CA 1
ATOM 645 C C . VAL A 1 81 ? -2.475 10.431 -0.603 1.00 92.31 81 VAL A C 1
ATOM 647 O O . VAL A 1 81 ? -1.534 10.609 -1.367 1.00 92.31 81 VAL A O 1
ATOM 650 N N . THR A 1 82 ? -3.732 10.389 -1.052 1.00 92.19 82 THR A N 1
ATOM 651 C CA . THR A 1 82 ? -4.095 10.440 -2.483 1.00 92.19 82 THR A CA 1
ATOM 652 C C . THR A 1 82 ? -3.683 11.726 -3.206 1.00 92.19 82 THR A C 1
ATOM 654 O O . THR A 1 82 ? -3.656 11.756 -4.434 1.00 92.19 82 THR A O 1
ATOM 657 N N . ARG A 1 83 ? -3.378 12.798 -2.464 1.00 92.62 83 ARG A N 1
ATOM 658 C CA . ARG A 1 83 ? -2.976 14.106 -3.007 1.00 92.62 83 ARG A CA 1
ATOM 659 C C . ARG A 1 83 ? -1.469 14.352 -2.930 1.00 92.62 83 ARG A C 1
ATOM 661 O O . ARG A 1 83 ? -1.016 15.434 -3.299 1.00 92.62 83 ARG A O 1
ATOM 668 N N . LEU A 1 84 ? -0.702 13.411 -2.388 1.00 91.00 84 LEU A N 1
ATOM 669 C CA . LEU A 1 84 ? 0.748 13.527 -2.310 1.00 91.00 84 LEU A CA 1
ATOM 670 C C . LEU A 1 84 ? 1.381 13.194 -3.668 1.00 91.00 84 LEU A C 1
ATOM 672 O O . LEU A 1 84 ? 0.897 12.329 -4.396 1.00 91.00 84 LEU A O 1
ATOM 676 N N . SER A 1 85 ? 2.466 13.896 -4.005 1.00 90.94 85 SER A N 1
ATOM 677 C CA . SER A 1 85 ? 3.332 13.514 -5.124 1.00 90.94 85 SER A CA 1
ATOM 678 C C . SER A 1 85 ? 4.066 12.210 -4.809 1.00 90.94 85 SER A C 1
ATOM 680 O O . SER A 1 85 ? 4.184 11.837 -3.643 1.00 90.94 85 SER A O 1
ATOM 682 N N . GLU A 1 86 ? 4.589 11.544 -5.837 1.00 86.44 86 GLU A N 1
ATOM 683 C CA . GLU A 1 86 ? 5.310 10.271 -5.696 1.00 86.44 86 GLU A CA 1
ATOM 684 C C . GLU A 1 86 ? 6.488 10.381 -4.720 1.00 86.44 86 GLU A C 1
ATOM 686 O O . GLU A 1 86 ? 6.508 9.660 -3.730 1.00 86.44 86 GLU A O 1
ATOM 691 N N . ASP A 1 87 ? 7.342 11.399 -4.868 1.00 87.75 87 ASP A N 1
ATOM 692 C CA . ASP A 1 87 ? 8.470 11.644 -3.953 1.00 87.75 87 ASP A CA 1
ATOM 693 C C . ASP A 1 87 ? 8.030 11.815 -2.489 1.00 87.75 87 ASP A C 1
ATOM 695 O O . ASP A 1 87 ? 8.715 11.422 -1.545 1.00 87.75 87 ASP A O 1
ATOM 699 N N . ARG A 1 88 ? 6.858 12.427 -2.266 1.00 90.88 88 ARG A N 1
ATOM 700 C CA . ARG A 1 88 ? 6.316 12.611 -0.912 1.00 90.88 88 ARG A CA 1
ATOM 701 C C . ARG A 1 88 ? 5.681 11.344 -0.369 1.00 90.88 88 ARG A C 1
ATOM 703 O O . ARG A 1 88 ? 5.684 11.163 0.846 1.00 90.88 88 ARG A O 1
ATOM 710 N N . LEU A 1 89 ? 5.113 10.515 -1.239 1.00 91.69 89 LEU A N 1
ATOM 711 C CA . LEU A 1 89 ? 4.616 9.194 -0.882 1.00 91.69 89 LEU A CA 1
ATOM 712 C C . LEU A 1 89 ? 5.779 8.291 -0.486 1.00 91.69 89 LEU A C 1
ATOM 714 O O . LEU A 1 89 ? 5.719 7.690 0.580 1.00 91.69 89 LEU A O 1
ATOM 718 N N . GLU A 1 90 ? 6.853 8.270 -1.269 1.00 90.31 90 GLU A N 1
ATOM 719 C CA . GLU A 1 90 ? 8.076 7.531 -0.954 1.00 90.31 90 GLU A CA 1
ATOM 720 C C . GLU A 1 90 ? 8.678 7.997 0.379 1.00 90.31 90 GLU A C 1
ATOM 722 O O . GLU A 1 90 ? 8.894 7.189 1.283 1.00 90.31 90 GLU A O 1
ATOM 727 N N . LEU A 1 91 ? 8.834 9.314 0.571 1.00 90.88 91 LEU A N 1
ATOM 728 C CA . LEU A 1 91 ? 9.300 9.879 1.841 1.00 90.88 91 LEU A CA 1
ATOM 729 C C . LEU A 1 91 ? 8.392 9.493 3.019 1.00 90.88 91 LEU A C 1
ATOM 731 O O . LEU A 1 91 ? 8.882 9.223 4.118 1.00 90.88 91 LEU A O 1
ATOM 735 N N . LEU A 1 92 ? 7.070 9.488 2.812 1.00 91.88 92 LEU A N 1
ATOM 736 C CA . LEU A 1 92 ? 6.101 9.073 3.823 1.00 91.88 92 LEU A CA 1
ATOM 737 C C . LEU A 1 92 ? 6.300 7.602 4.205 1.00 91.88 92 LEU A C 1
ATOM 739 O O . LEU A 1 92 ? 6.370 7.304 5.397 1.00 91.88 92 LEU A O 1
ATOM 743 N N . MET A 1 93 ? 6.417 6.712 3.213 1.00 91.25 93 MET A N 1
ATOM 744 C CA . MET A 1 93 ? 6.652 5.282 3.432 1.00 91.25 93 MET A CA 1
ATOM 745 C C . MET A 1 93 ? 7.974 5.054 4.167 1.00 91.25 93 MET A C 1
ATOM 747 O O . MET A 1 93 ? 8.001 4.337 5.163 1.00 91.25 93 MET A O 1
ATOM 751 N N . HIS A 1 94 ? 9.045 5.728 3.740 1.00 91.06 94 HIS A N 1
ATOM 752 C CA . HIS A 1 94 ? 10.363 5.614 4.356 1.00 91.06 94 HIS A CA 1
ATOM 753 C C . HIS A 1 94 ? 10.354 6.058 5.826 1.00 91.06 94 HIS A C 1
ATOM 755 O O . HIS A 1 94 ? 10.886 5.369 6.693 1.00 91.06 94 HIS A O 1
ATOM 761 N N . ARG A 1 95 ? 9.689 7.178 6.143 1.00 91.06 95 ARG A N 1
ATOM 762 C CA . ARG A 1 95 ? 9.541 7.640 7.534 1.00 91.06 95 ARG A CA 1
ATOM 763 C C . ARG A 1 95 ? 8.675 6.714 8.378 1.00 91.06 95 ARG A C 1
ATOM 765 O O . ARG A 1 95 ? 8.990 6.519 9.548 1.00 91.06 95 ARG A O 1
ATOM 772 N N . ALA A 1 96 ? 7.598 6.170 7.813 1.00 89.06 96 ALA A N 1
ATOM 773 C CA . ALA A 1 96 ? 6.754 5.206 8.510 1.00 89.06 96 ALA A CA 1
ATOM 774 C C . ALA A 1 96 ? 7.537 3.922 8.827 1.00 89.06 96 ALA A C 1
ATOM 776 O O . ALA A 1 96 ? 7.487 3.431 9.954 1.00 89.06 96 ALA A O 1
ATOM 777 N N . GLU A 1 97 ? 8.318 3.425 7.869 1.00 88.25 97 GLU A N 1
ATOM 778 C CA . GLU A 1 97 ? 9.165 2.241 8.020 1.00 88.25 97 GLU A CA 1
ATOM 779 C C . GLU A 1 97 ? 10.328 2.459 9.001 1.00 88.25 97 GLU A C 1
ATOM 781 O O . GLU A 1 97 ? 10.669 1.551 9.750 1.00 88.25 97 GLU A O 1
ATOM 786 N N . ALA A 1 98 ? 10.882 3.671 9.075 1.00 87.94 98 ALA A N 1
ATOM 787 C CA . ALA A 1 98 ? 11.939 4.026 10.026 1.00 87.94 98 ALA A CA 1
ATOM 788 C C . ALA A 1 98 ? 11.428 4.401 11.435 1.00 87.94 98 ALA A C 1
ATOM 790 O O . ALA A 1 98 ? 12.221 4.750 12.311 1.00 87.94 98 ALA A O 1
ATOM 791 N N . SER A 1 99 ? 10.111 4.397 11.662 1.00 85.81 99 SER A N 1
ATOM 792 C CA . SER A 1 99 ? 9.523 4.824 12.936 1.00 85.81 99 SER A CA 1
ATOM 793 C C . SER A 1 99 ? 9.441 3.704 13.979 1.00 85.81 99 SER A C 1
ATOM 795 O O . SER A 1 99 ? 9.682 2.533 13.694 1.00 85.81 99 SER A O 1
ATOM 797 N N . ALA A 1 100 ? 9.085 4.065 15.216 1.00 77.81 100 ALA A N 1
ATOM 798 C CA . ALA A 1 100 ? 8.859 3.093 16.282 1.00 77.81 100 ALA A CA 1
ATOM 799 C C . ALA A 1 100 ? 7.668 2.153 15.979 1.00 77.81 100 ALA A C 1
ATOM 801 O O . ALA A 1 100 ? 6.818 2.463 15.146 1.00 77.81 100 ALA A O 1
ATOM 802 N N . LEU A 1 101 ? 7.621 1.031 16.713 1.00 66.75 101 LEU A N 1
ATOM 803 C CA . LEU A 1 101 ? 6.832 -0.214 16.560 1.00 66.75 101 LEU A CA 1
ATOM 804 C C . LEU A 1 101 ? 5.593 -0.230 15.630 1.00 66.75 101 LEU A C 1
ATOM 806 O O . LEU A 1 101 ? 5.379 -1.211 14.922 1.00 66.75 101 LEU A O 1
ATOM 810 N N . TRP A 1 102 ? 4.763 0.813 15.619 1.00 79.25 102 TRP A N 1
ATOM 811 C CA . TRP A 1 102 ? 3.513 0.855 14.856 1.00 79.25 102 TRP A CA 1
ATOM 812 C C . TRP A 1 102 ? 3.685 1.114 13.358 1.00 79.25 102 TRP A C 1
ATOM 814 O O . TRP A 1 102 ? 2.956 0.526 12.558 1.00 79.25 102 TRP A O 1
ATOM 824 N N . GLY A 1 103 ? 4.631 1.967 12.959 1.00 84.50 103 GLY A N 1
ATOM 825 C CA . GLY A 1 103 ? 4.850 2.269 11.542 1.00 84.50 103 GLY A CA 1
ATOM 826 C C . GLY A 1 103 ? 5.327 1.055 10.736 1.00 84.50 103 GLY A C 1
ATOM 827 O O . GLY A 1 103 ? 4.678 0.724 9.741 1.00 84.50 103 GLY A O 1
ATOM 828 N N . PRO A 1 104 ? 6.360 0.317 11.188 1.00 87.75 104 PRO A N 1
ATOM 829 C CA . PRO A 1 104 ? 6.823 -0.900 10.519 1.00 87.75 104 PRO A CA 1
ATOM 830 C C . PRO A 1 104 ? 5.750 -1.993 10.423 1.00 87.75 104 PRO A C 1
ATOM 832 O O . PRO A 1 104 ? 5.624 -2.656 9.390 1.00 87.75 104 PRO A O 1
ATOM 835 N N . LEU A 1 105 ? 4.937 -2.165 11.472 1.00 88.31 105 LEU A N 1
ATOM 836 C CA . LEU A 1 105 ? 3.865 -3.163 11.487 1.00 88.31 105 LEU A CA 1
ATOM 837 C C . LEU A 1 105 ? 2.790 -2.843 10.445 1.00 88.31 105 LEU A C 1
ATOM 839 O O . LEU A 1 105 ? 2.421 -3.704 9.645 1.00 88.31 105 LEU A O 1
ATOM 843 N N . VAL A 1 106 ? 2.323 -1.594 10.402 1.00 88.88 106 VAL A N 1
ATOM 844 C CA . VAL A 1 106 ? 1.338 -1.175 9.400 1.00 88.88 106 VAL A CA 1
ATOM 845 C C . VAL A 1 106 ? 1.938 -1.220 7.993 1.00 88.88 106 VAL A C 1
ATOM 847 O O . VAL A 1 106 ? 1.273 -1.700 7.079 1.00 88.88 106 VAL A O 1
ATOM 850 N N . MET A 1 107 ? 3.200 -0.817 7.808 1.00 90.06 107 MET A N 1
ATOM 851 C CA . MET A 1 107 ? 3.893 -0.964 6.521 1.00 90.06 107 MET A CA 1
ATOM 852 C C . MET A 1 107 ? 3.953 -2.420 6.064 1.00 90.06 107 MET A C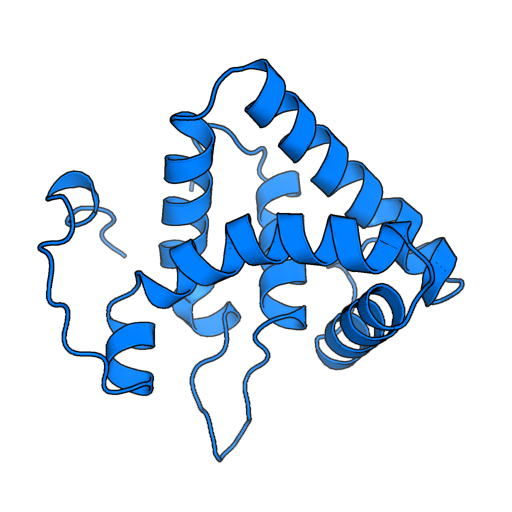 1
ATOM 854 O O . MET A 1 107 ? 3.719 -2.694 4.891 1.00 90.06 107 MET A O 1
ATOM 858 N N . THR A 1 108 ? 4.205 -3.362 6.972 1.00 89.50 108 THR A N 1
ATOM 859 C CA . THR A 1 108 ? 4.237 -4.795 6.649 1.00 89.50 108 THR A CA 1
ATOM 860 C C . THR A 1 108 ? 2.875 -5.290 6.165 1.00 89.50 108 THR A C 1
ATOM 862 O O . THR A 1 108 ? 2.793 -5.967 5.140 1.00 89.50 108 THR A O 1
ATOM 865 N N . LEU A 1 109 ? 1.793 -4.889 6.840 1.00 89.56 109 LEU A N 1
ATOM 866 C CA . LEU A 1 109 ? 0.427 -5.215 6.419 1.00 89.56 109 LEU A CA 1
ATOM 867 C C . LEU A 1 109 ? 0.095 -4.624 5.045 1.00 89.56 109 LEU A C 1
ATOM 869 O O . LEU A 1 109 ? -0.481 -5.306 4.203 1.00 89.56 109 LEU A O 1
ATOM 873 N N . LEU A 1 110 ? 0.480 -3.372 4.793 1.00 91.19 110 LEU A N 1
ATOM 874 C CA . LEU A 1 110 ? 0.236 -2.732 3.504 1.00 91.19 110 LEU A CA 1
ATOM 875 C C . LEU A 1 110 ? 1.058 -3.373 2.377 1.00 91.19 110 LEU A C 1
ATOM 877 O O . LEU A 1 110 ? 0.511 -3.644 1.309 1.00 91.19 110 LEU A O 1
ATOM 881 N N . LYS A 1 111 ? 2.338 -3.689 2.617 1.00 91.94 111 LYS A N 1
ATOM 882 C CA . LYS A 1 111 ? 3.186 -4.420 1.662 1.00 91.94 111 LYS A CA 1
ATOM 883 C C . LYS A 1 111 ? 2.588 -5.791 1.335 1.00 91.94 111 LYS A C 1
ATOM 885 O O . LYS A 1 111 ? 2.581 -6.172 0.171 1.00 91.94 111 LYS A O 1
ATOM 890 N N . ALA A 1 112 ? 2.007 -6.491 2.312 1.00 89.12 112 ALA A N 1
ATOM 891 C CA . ALA A 1 112 ? 1.318 -7.763 2.081 1.00 89.12 112 ALA A CA 1
ATOM 892 C C . ALA A 1 112 ? 0.067 -7.637 1.187 1.00 89.12 112 ALA A C 1
ATOM 894 O O . ALA A 1 112 ? -0.311 -8.607 0.534 1.00 89.12 112 ALA A O 1
ATOM 895 N N . LEU A 1 113 ? -0.559 -6.457 1.119 1.00 88.25 113 LEU A N 1
ATOM 896 C CA . LEU A 1 113 ? -1.683 -6.188 0.213 1.00 88.25 113 LEU A CA 1
ATOM 897 C C . LEU A 1 113 ? -1.219 -5.759 -1.185 1.00 88.25 113 LEU A C 1
ATOM 899 O O . LEU A 1 113 ? -1.848 -6.116 -2.178 1.00 88.25 113 LEU A O 1
ATOM 903 N N . VAL A 1 114 ? -0.135 -4.983 -1.266 1.00 89.00 114 VAL A N 1
ATOM 904 C CA . VAL A 1 114 ? 0.340 -4.371 -2.516 1.00 89.00 114 VAL A CA 1
ATOM 905 C C . VAL A 1 114 ? 1.279 -5.300 -3.284 1.00 89.00 114 VAL A C 1
ATOM 907 O O . VAL A 1 114 ? 1.086 -5.515 -4.478 1.00 89.00 114 VAL A O 1
ATOM 910 N N . PHE A 1 115 ? 2.297 -5.865 -2.629 1.00 86.69 115 PHE A N 1
ATOM 911 C CA . PHE A 1 115 ? 3.389 -6.561 -3.319 1.00 86.69 115 PHE A CA 1
ATOM 912 C C . PHE A 1 115 ? 2.930 -7.850 -4.004 1.00 86.69 115 PHE A C 1
ATOM 914 O O . PHE A 1 115 ? 3.212 -7.993 -5.192 1.00 86.69 115 PHE A O 1
ATOM 921 N N . PRO A 1 116 ? 2.188 -8.766 -3.349 1.00 84.62 116 PRO A N 1
ATOM 922 C CA . PRO A 1 116 ? 1.726 -9.981 -4.021 1.00 84.62 116 PRO A CA 1
ATOM 923 C C . PRO A 1 116 ? 0.796 -9.684 -5.201 1.00 84.62 116 PRO A C 1
ATOM 925 O O . PRO A 1 116 ? 0.865 -10.351 -6.230 1.00 84.62 116 PRO A O 1
ATOM 928 N N . ALA A 1 117 ? -0.053 -8.660 -5.075 1.00 84.94 117 ALA A N 1
ATOM 929 C CA . ALA A 1 117 ? -0.955 -8.251 -6.143 1.00 84.94 117 ALA A CA 1
ATOM 930 C C . ALA A 1 117 ? -0.193 -7.663 -7.342 1.00 84.94 117 ALA A C 1
ATOM 932 O O . ALA A 1 117 ? -0.516 -7.989 -8.484 1.00 84.94 117 ALA A O 1
ATOM 933 N N . PHE A 1 118 ? 0.832 -6.844 -7.082 1.00 85.50 118 PHE A N 1
ATOM 934 C CA . PHE A 1 118 ? 1.701 -6.269 -8.108 1.00 85.50 118 PHE A CA 1
ATOM 935 C C . PHE A 1 118 ? 2.561 -7.333 -8.796 1.00 85.50 118 PHE A C 1
ATOM 937 O O . PHE A 1 118 ? 2.470 -7.489 -10.006 1.00 85.50 118 PHE A O 1
ATOM 944 N N . TYR A 1 119 ? 3.326 -8.134 -8.047 1.00 81.56 119 TYR A N 1
ATOM 945 C CA . TYR A 1 119 ? 4.168 -9.197 -8.617 1.00 81.56 119 TYR A CA 1
ATOM 946 C C . TYR A 1 119 ? 3.365 -10.348 -9.238 1.00 81.56 119 TYR A C 1
ATOM 948 O O . TYR A 1 119 ? 3.927 -11.204 -9.915 1.00 81.56 119 TYR A O 1
ATOM 956 N N . GLY A 1 120 ? 2.047 -10.374 -9.037 1.00 77.25 120 GLY A N 1
ATOM 957 C CA . GLY A 1 120 ? 1.144 -11.265 -9.751 1.00 77.25 120 GLY A CA 1
ATOM 958 C C . GLY A 1 120 ? 0.921 -10.880 -11.219 1.00 77.25 120 GLY A C 1
ATOM 959 O O . GLY A 1 120 ? 0.537 -11.761 -11.996 1.00 77.25 120 GLY A O 1
ATOM 960 N N . THR A 1 121 ? 1.138 -9.616 -11.615 1.00 80.94 121 THR A N 1
ATOM 961 C CA . THR A 1 121 ? 0.908 -9.152 -12.997 1.00 80.94 121 THR A CA 1
ATOM 962 C C . THR A 1 121 ? 1.976 -9.672 -13.958 1.00 80.94 121 THR A C 1
ATOM 964 O O . THR A 1 121 ? 3.113 -9.948 -13.567 1.00 80.94 121 THR A O 1
ATOM 967 N N . ALA A 1 122 ? 1.602 -9.848 -15.226 1.00 78.88 122 ALA A N 1
ATOM 968 C CA . ALA A 1 122 ? 2.504 -10.393 -16.239 1.00 78.88 122 ALA A CA 1
ATOM 969 C C . ALA A 1 122 ? 3.674 -9.435 -16.507 1.00 78.88 122 ALA A C 1
ATOM 971 O O . ALA A 1 122 ? 4.822 -9.853 -16.621 1.00 78.88 122 ALA A O 1
ATOM 972 N N . GLU A 1 123 ? 3.383 -8.140 -16.526 1.00 78.25 123 GLU A N 1
ATOM 973 C CA . GLU A 1 123 ? 4.326 -7.054 -16.734 1.00 78.25 123 GLU A CA 1
ATOM 974 C C . GLU A 1 123 ? 5.352 -6.991 -15.599 1.00 78.25 123 GLU A C 1
ATOM 976 O O . GLU A 1 123 ? 6.548 -6.880 -15.866 1.00 78.25 123 GLU A O 1
ATOM 981 N N . ALA A 1 124 ? 4.913 -7.124 -14.339 1.00 77.88 124 ALA A N 1
ATOM 982 C CA . ALA A 1 124 ? 5.815 -7.145 -13.191 1.00 77.88 124 ALA A CA 1
ATOM 983 C C . ALA A 1 124 ? 6.739 -8.359 -13.229 1.00 77.88 124 ALA A C 1
ATOM 985 O O . ALA A 1 124 ? 7.944 -8.206 -13.047 1.00 77.88 124 ALA A O 1
ATOM 986 N N . LYS A 1 125 ? 6.201 -9.546 -13.535 1.00 74.75 125 LYS A N 1
ATOM 987 C CA . LYS A 1 125 ? 6.986 -10.783 -13.683 1.00 74.75 125 LYS A CA 1
ATOM 988 C C . LYS A 1 125 ? 8.015 -10.685 -14.803 1.00 74.75 125 LYS A C 1
ATOM 990 O O . LYS A 1 125 ? 9.168 -11.065 -14.596 1.00 74.75 125 LYS A O 1
ATOM 995 N N . ALA A 1 126 ? 7.615 -10.142 -15.952 1.00 76.50 126 ALA A N 1
ATOM 996 C CA . ALA A 1 126 ? 8.503 -9.920 -17.086 1.00 76.50 126 ALA A CA 1
ATOM 997 C C . ALA A 1 126 ? 9.639 -8.952 -16.727 1.00 76.50 126 ALA A C 1
ATOM 999 O O . ALA A 1 126 ? 10.794 -9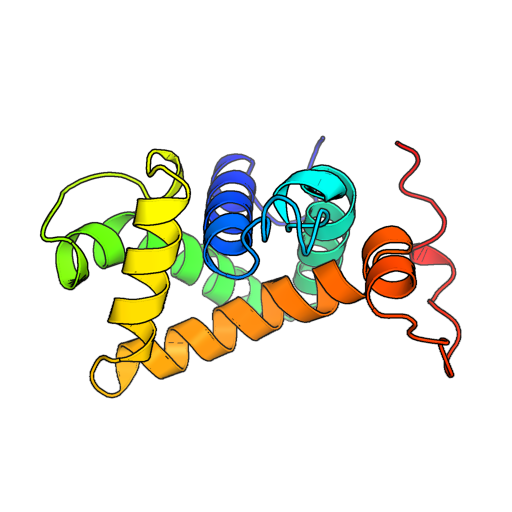.221 -17.048 1.00 76.50 126 ALA A O 1
ATOM 1000 N N . ALA A 1 127 ? 9.334 -7.873 -15.999 1.00 74.62 127 ALA A N 1
ATOM 1001 C CA . ALA A 1 127 ? 10.322 -6.876 -15.595 1.00 74.62 127 ALA A CA 1
ATOM 1002 C C . ALA A 1 127 ? 11.391 -7.417 -14.627 1.00 74.62 127 ALA A C 1
ATOM 1004 O O . ALA A 1 127 ? 12.522 -6.938 -14.651 1.00 74.62 127 ALA A O 1
ATOM 1005 N N . ILE A 1 128 ? 11.064 -8.414 -13.796 1.00 68.44 128 ILE A N 1
ATOM 1006 C CA . ILE A 1 128 ? 12.007 -9.015 -12.832 1.00 68.44 128 ILE A CA 1
ATOM 1007 C C . ILE A 1 128 ? 12.594 -10.360 -13.293 1.00 68.44 128 ILE A C 1
ATOM 1009 O O . ILE A 1 128 ? 13.324 -10.996 -12.535 1.00 68.44 128 ILE A O 1
ATOM 1013 N N . GLY A 1 129 ? 12.262 -10.825 -14.504 1.00 63.56 129 GLY A N 1
ATOM 1014 C CA . GLY A 1 129 ? 12.715 -12.121 -15.024 1.00 63.56 129 GLY A CA 1
ATOM 1015 C C . GLY A 1 129 ? 12.193 -13.331 -14.237 1.00 63.56 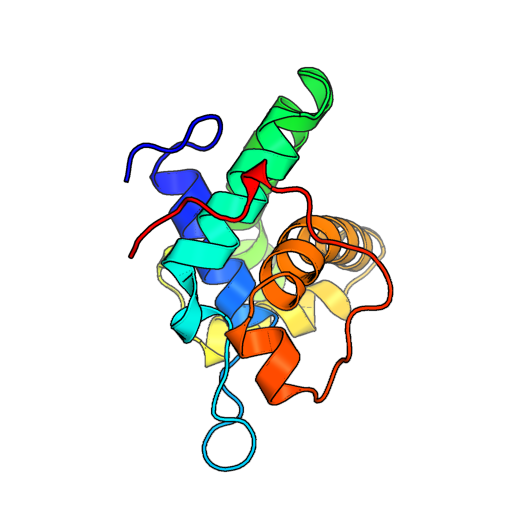129 GLY A C 1
ATOM 1016 O O . GLY A 1 129 ? 12.855 -14.369 -14.188 1.00 63.56 129 GLY A O 1
ATOM 1017 N N . PHE A 1 130 ? 11.031 -13.214 -13.587 1.00 62.88 130 PHE A N 1
ATOM 1018 C CA . PHE A 1 130 ? 10.472 -14.280 -12.755 1.00 62.88 130 PHE A CA 1
ATOM 1019 C C . PHE A 1 130 ? 9.716 -15.306 -13.605 1.00 62.88 130 PHE A C 1
ATOM 1021 O O . PHE A 1 130 ? 8.668 -15.005 -14.176 1.00 62.88 130 PHE A O 1
ATOM 1028 N N . ALA A 1 131 ? 10.234 -16.536 -13.655 1.00 57.25 131 ALA A N 1
ATOM 1029 C CA . ALA A 1 131 ? 9.555 -17.679 -14.258 1.00 57.25 131 ALA A CA 1
ATOM 1030 C C . ALA A 1 131 ? 8.647 -18.355 -13.220 1.00 57.25 131 ALA A C 1
ATOM 1032 O O . ALA A 1 131 ? 9.110 -18.865 -12.196 1.00 57.25 131 ALA A O 1
ATOM 1033 N N 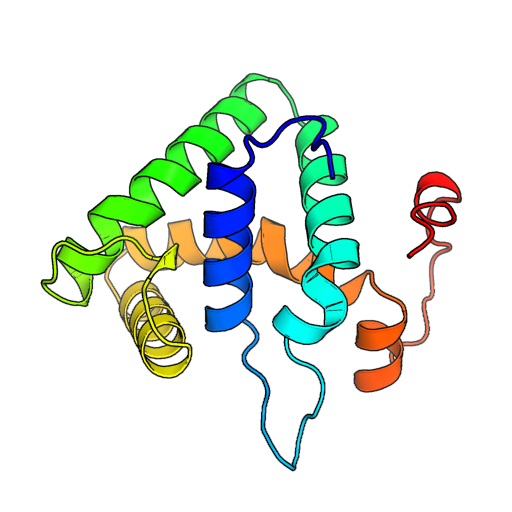. GLU A 1 132 ? 7.342 -18.341 -13.473 1.00 57.16 132 GLU A N 1
ATOM 1034 C CA . GLU A 1 132 ? 6.347 -18.825 -12.525 1.00 57.16 132 GLU A CA 1
ATOM 1035 C C . GLU A 1 132 ? 6.387 -20.356 -12.409 1.00 57.16 132 GLU A C 1
ATOM 1037 O O . GLU A 1 132 ? 6.181 -21.076 -13.381 1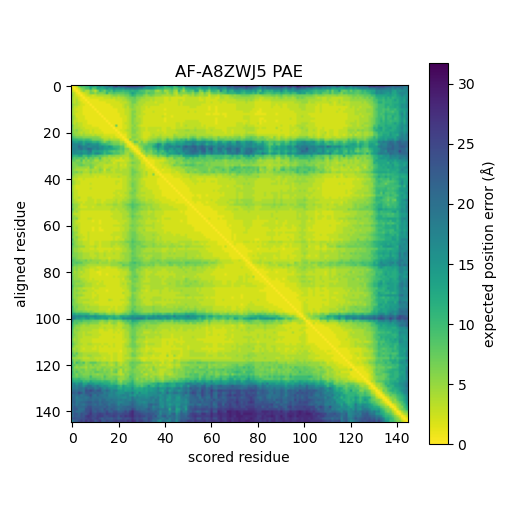.00 57.16 132 GLU A O 1
ATOM 1042 N N . LYS A 1 133 ? 6.676 -20.868 -11.206 1.00 52.75 133 LYS A N 1
ATOM 1043 C CA . LYS A 1 133 ? 6.700 -22.318 -10.929 1.00 52.75 133 LYS A CA 1
ATOM 1044 C C . LYS A 1 133 ? 5.320 -22.916 -10.651 1.00 52.75 133 LYS A C 1
ATOM 1046 O O . LYS A 1 133 ? 5.188 -24.136 -10.660 1.00 52.75 133 LYS A O 1
ATOM 1051 N N . PHE A 1 134 ? 4.318 -22.082 -10.383 1.00 53.19 134 PHE A N 1
ATOM 1052 C CA . PHE A 1 134 ? 2.961 -22.506 -10.051 1.00 53.19 134 PHE A CA 1
ATOM 1053 C C . PHE A 1 134 ? 1.966 -21.810 -10.980 1.00 53.19 134 PHE A C 1
ATOM 1055 O O . PHE A 1 134 ? 2.110 -20.610 -11.203 1.00 53.19 134 PHE A O 1
ATOM 1062 N N . PRO A 1 135 ? 0.971 -22.525 -11.526 1.00 56.16 135 PRO A N 1
ATOM 1063 C CA . PRO A 1 135 ? -0.016 -21.910 -12.399 1.00 56.16 135 PRO A CA 1
ATOM 1064 C C . PRO A 1 135 ? -0.801 -20.840 -11.636 1.00 56.16 135 PRO A C 1
ATOM 1066 O O . PRO A 1 135 ? -1.248 -21.059 -10.506 1.00 56.16 135 PRO A O 1
ATOM 1069 N N . VAL A 1 136 ? -0.962 -19.673 -12.261 1.00 57.62 136 VAL A N 1
ATOM 1070 C CA . VAL A 1 136 ? -1.918 -18.665 -11.804 1.00 57.62 136 VAL A CA 1
ATOM 1071 C C . VAL A 1 136 ? -3.310 -19.290 -11.914 1.00 57.62 136 VAL A C 1
ATOM 1073 O O . VAL A 1 136 ? -3.615 -19.845 -12.964 1.00 57.62 136 VAL A O 1
ATOM 1076 N N . PRO A 1 137 ? -4.166 -19.221 -10.882 1.00 55.31 137 PRO A N 1
ATOM 1077 C CA . PRO A 1 137 ? -5.548 -19.666 -11.014 1.00 55.31 137 PRO A CA 1
ATOM 1078 C C . PRO A 1 137 ? -6.229 -18.978 -12.209 1.00 55.31 137 PRO A C 1
ATOM 1080 O O . PRO A 1 137 ? -6.137 -17.754 -12.324 1.00 55.31 137 PRO A O 1
ATOM 1083 N N . ASP A 1 138 ? -6.942 -19.733 -13.050 1.00 52.97 138 ASP A N 1
ATOM 1084 C CA . ASP A 1 138 ? -7.620 -19.241 -14.270 1.00 52.97 138 ASP A CA 1
ATOM 1085 C C . ASP A 1 138 ? -8.540 -18.028 -14.014 1.00 52.97 138 ASP A C 1
ATOM 1087 O O . ASP A 1 138 ? -8.827 -17.230 -14.899 1.00 52.97 138 ASP A O 1
ATOM 1091 N N . GLU A 1 139 ? -8.956 -17.817 -12.763 1.00 56.47 139 GLU A N 1
ATOM 1092 C CA . GLU A 1 139 ? -9.733 -16.659 -12.306 1.00 56.47 139 GLU A CA 1
ATOM 1093 C C . GLU A 1 139 ? -9.008 -15.302 -12.450 1.00 56.47 139 GLU A C 1
ATOM 1095 O O . GLU A 1 139 ? -9.639 -14.250 -12.320 1.00 56.47 139 GLU A O 1
ATOM 1100 N N . PHE A 1 140 ? -7.696 -15.298 -12.716 1.00 50.53 140 PHE A N 1
ATOM 1101 C CA . PHE A 1 140 ? -6.920 -14.097 -13.045 1.00 50.53 140 PHE A CA 1
ATOM 1102 C C . PHE A 1 140 ? -6.760 -13.873 -14.560 1.00 50.53 140 PHE A C 1
ATOM 1104 O O . PHE A 1 140 ? -6.403 -12.764 -14.967 1.00 50.53 140 PHE A O 1
ATOM 1111 N N . GLU A 1 141 ? -7.056 -14.875 -15.394 1.00 42.50 141 GLU A N 1
ATOM 1112 C CA . GLU A 1 141 ? -7.131 -14.756 -16.854 1.00 42.50 141 GLU A CA 1
ATOM 1113 C C . GLU A 1 141 ? -8.523 -14.246 -17.257 1.00 42.50 141 GLU A C 1
ATOM 1115 O O . GLU A 1 141 ? -9.388 -14.979 -17.725 1.00 42.50 141 GLU A O 1
ATOM 1120 N N . GLY A 1 142 ? -8.799 -12.962 -17.033 1.00 39.00 142 GLY A N 1
ATOM 1121 C CA . GLY A 1 142 ? -10.136 -12.451 -17.363 1.00 39.00 142 GLY A CA 1
ATOM 1122 C C . GLY A 1 142 ? -10.428 -10.996 -17.048 1.00 39.00 142 GLY A C 1
ATOM 1123 O O . GLY A 1 142 ? -11.441 -10.472 -17.512 1.00 39.00 142 GLY A O 1
ATOM 1124 N N . VAL A 1 143 ? -9.547 -10.300 -16.329 1.00 40.50 143 VAL A N 1
ATOM 1125 C CA . VAL A 1 143 ? -9.607 -8.835 -16.258 1.00 40.50 143 VAL A CA 1
ATOM 1126 C C . VAL A 1 143 ? -8.990 -8.300 -17.548 1.00 40.50 143 VAL A C 1
ATOM 1128 O O . VAL A 1 143 ? -7.806 -7.977 -17.602 1.00 40.50 143 VAL A O 1
ATOM 1131 N N . ARG A 1 144 ? -9.784 -8.314 -18.627 1.00 29.59 144 ARG A N 1
ATOM 1132 C CA . ARG A 1 144 ? -9.420 -7.646 -19.881 1.00 29.59 144 ARG A CA 1
ATOM 1133 C C . ARG A 1 144 ? -9.192 -6.147 -19.607 1.00 29.59 144 ARG A C 1
ATOM 1135 O O . ARG A 1 144 ? -9.917 -5.603 -18.769 1.00 29.59 144 ARG A O 1
ATOM 1142 N N . PRO A 1 145 ? -8.202 -5.526 -20.275 1.00 41.16 145 PRO A N 1
ATOM 1143 C CA . PRO A 1 145 ? -7.931 -4.091 -20.172 1.00 41.16 145 PRO A CA 1
ATOM 1144 C C . PRO A 1 145 ? -9.149 -3.239 -20.549 1.00 41.16 145 PRO A C 1
ATOM 1146 O O . PRO A 1 145 ? -9.951 -3.690 -21.402 1.00 41.16 145 PRO A O 1
#

Radius of gyration: 15.2 Å; Cα contacts (8 Å, |Δi|>4): 153; chains: 1; bounding box: 34×40×37 Å

Foldseek 3Di:
DDQPQDDPVLLLLLLLLQCLVFPQPPPVRRDGCNVCSLLLSNLLSVVLVPDPPVSSVVSRVLSVCCQAVQCCPQVVDRGGSSPDDSVVSNSSLVSLCVDPDPSVVSSVVSCVSNVVSQCVDPVNCVSVVNDDPDDDPCVSVPPDD

Secondary structure (DSSP, 8-state):
---SSS-HHHHHHHHHHHHHHS---GGG----GGGGHHHHHHHHHHHHHTS-HHHHHHHHHHHHHHHHHHHHHHH-----GGGS-HHHHHHHHHHHHTSSTHHHHHHHHHHHHHHHHHHTSHHHHHHTT---SSPPPGGGTT---

Sequence (145 aa):
MAYRTLSRRQAQILLALGRGMIPAGGPHFALGAVHVADQWLARADYAISRMPFLTQLGIRLLLVFVDYAWPVFFLRRFVSVTRLSEDRLELLMHRAEASALWGPLVMTLLKALVFPAFYGTAEAKAAIGFAEKFPVPDEFEGVRP

pLDDT: mean 81.96, std 14.15, range [29.59, 94.75]

Mean predicted aligned error: 7.16 Å